Protein AF-A0A3T0SMJ9-F1 (afdb_monomer)

Foldseek 3Di:
DDPLLVVVLVVLVVQDDLAAFRFDALVNSCVVVVDDSVVSVVSVVVCVVLVQKDFPDQDDDPPVPRDRTTTIDGQCDQHHPRHHRNPVNVVPDD

Solvent-accessible surface area (backbone atoms only — not comparable to full-atom values): 5390 Å² total; per-residue (Å²): 132,56,73,65,31,62,50,48,54,54,52,49,57,72,60,52,50,65,88,42,64,28,78,62,34,57,71,56,43,23,68,77,47,86,48,56,61,70,56,35,50,48,24,54,53,48,36,41,74,50,27,46,35,43,81,75,44,79,52,80,54,54,85,92,72,71,49,69,50,36,24,34,40,54,23,79,39,66,38,50,87,84,36,74,48,73,42,51,35,69,80,64,65,135

Secondary structure (DSSP, 8-state):
--HHHHHHHHHHHHT-BTTB-EE--HHHHHHHTTS-HHHHHHHHHHHHHTTSEEEEEEEEEETTTTEEEEEEEETTSPBTTTBPP--TTTT---

Sequence (94 aa):
MTPQAKVLITLLQRHWSPNGPVAFGVRQAEQEIPCSRALAMRSFNELVKAGFIEMIDESLFCSRTQSKSRTWRLTWMPCWRNRAPSNDWEKRSP

Structure (mmCIF, N/CA/C/O backbone):
data_AF-A0A3T0SMJ9-F1
#
_entry.id   AF-A0A3T0SMJ9-F1
#
loop_
_atom_site.group_PDB
_atom_site.id
_atom_site.type_symbol
_atom_site.label_atom_id
_atom_site.label_alt_id
_atom_site.label_comp_id
_atom_site.label_asym_id
_atom_site.label_entity_id
_atom_site.label_seq_id
_atom_site.pdbx_PDB_ins_code
_atom_site.Cartn_x
_atom_site.Cartn_y
_atom_site.Cartn_z
_atom_site.occupancy
_atom_site.B_iso_or_equiv
_atom_site.auth_seq_id
_atom_site.auth_comp_id
_atom_site.auth_asym_id
_atom_site.auth_atom_id
_atom_site.pdbx_PDB_model_num
ATOM 1 N N . MET A 1 1 ? -13.451 -2.292 -3.302 1.00 80.25 1 MET A N 1
ATOM 2 C CA . MET A 1 1 ? -12.450 -1.675 -2.405 1.00 80.25 1 MET A CA 1
ATOM 3 C C . MET A 1 1 ? -13.143 -0.778 -1.403 1.00 80.25 1 MET A C 1
ATOM 5 O O . MET A 1 1 ? -13.997 0.012 -1.797 1.00 80.25 1 MET A O 1
ATOM 9 N N . THR A 1 2 ? -12.765 -0.900 -0.137 1.00 90.12 2 THR A N 1
ATOM 10 C CA . THR A 1 2 ? -13.213 -0.029 0.956 1.00 90.12 2 THR A CA 1
ATOM 11 C C . THR A 1 2 ? -12.686 1.408 0.807 1.00 90.12 2 THR A C 1
ATOM 13 O O . THR A 1 2 ? -11.664 1.623 0.146 1.00 90.12 2 THR A O 1
ATOM 16 N N . PRO A 1 3 ? -13.343 2.412 1.424 1.00 94.00 3 PRO A N 1
ATOM 17 C CA . PRO A 1 3 ? -12.820 3.779 1.485 1.00 94.00 3 PRO A CA 1
ATOM 18 C C . PRO A 1 3 ? -11.406 3.849 2.077 1.00 94.00 3 PRO A C 1
ATOM 20 O O . PRO A 1 3 ? -10.557 4.571 1.568 1.00 94.00 3 PRO A O 1
ATOM 23 N N . GLN A 1 4 ? -11.119 3.037 3.094 1.00 94.75 4 GLN A N 1
ATOM 24 C CA . GLN A 1 4 ? -9.817 2.970 3.757 1.00 94.75 4 GLN A CA 1
ATOM 25 C C . GLN A 1 4 ? -8.728 2.461 2.808 1.00 94.75 4 GLN A C 1
ATOM 27 O O . GLN A 1 4 ? -7.651 3.045 2.756 1.00 94.75 4 GLN A O 1
ATOM 32 N N . ALA A 1 5 ? -9.020 1.449 1.982 1.00 94.62 5 ALA A N 1
ATOM 33 C CA . ALA A 1 5 ? -8.094 0.992 0.945 1.00 94.62 5 ALA A CA 1
ATOM 34 C C . ALA A 1 5 ? -7.791 2.091 -0.093 1.00 94.62 5 ALA A C 1
ATOM 36 O O . ALA A 1 5 ? -6.649 2.222 -0.529 1.00 94.62 5 ALA A O 1
ATOM 37 N N . LYS A 1 6 ? -8.785 2.920 -0.448 1.00 94.88 6 LYS A N 1
ATOM 38 C CA . LYS A 1 6 ? -8.599 4.076 -1.348 1.00 94.88 6 LYS A CA 1
ATOM 39 C C . LYS A 1 6 ? -7.804 5.225 -0.721 1.00 94.88 6 LYS A C 1
ATOM 41 O O . LYS A 1 6 ? -7.204 6.000 -1.449 1.00 94.88 6 LYS A O 1
ATOM 46 N N . VAL A 1 7 ? -7.801 5.373 0.600 1.00 96.00 7 VAL A N 1
ATOM 47 C CA . VAL A 1 7 ? -6.919 6.346 1.269 1.00 96.00 7 VAL A CA 1
ATOM 48 C C . VAL A 1 7 ? -5.509 5.772 1.384 1.00 96.00 7 VAL A C 1
ATOM 50 O O . VAL A 1 7 ? -4.533 6.452 1.079 1.00 96.00 7 VAL A O 1
ATOM 53 N N . LEU A 1 8 ? -5.401 4.492 1.747 1.00 95.56 8 LEU A N 1
ATOM 54 C CA . LEU A 1 8 ? -4.131 3.790 1.898 1.00 95.56 8 LEU A CA 1
ATOM 55 C C . LEU A 1 8 ? -3.297 3.815 0.614 1.00 95.56 8 LEU A C 1
ATOM 57 O O . LEU A 1 8 ? -2.097 4.053 0.682 1.00 95.56 8 LEU A O 1
ATOM 61 N N . ILE A 1 9 ? -3.919 3.621 -0.551 1.00 94.81 9 ILE A N 1
ATOM 62 C CA . ILE A 1 9 ? -3.215 3.679 -1.839 1.00 94.81 9 ILE A CA 1
ATOM 63 C C . ILE A 1 9 ? -2.560 5.055 -2.076 1.00 94.81 9 ILE A C 1
ATOM 65 O O . ILE A 1 9 ? -1.403 5.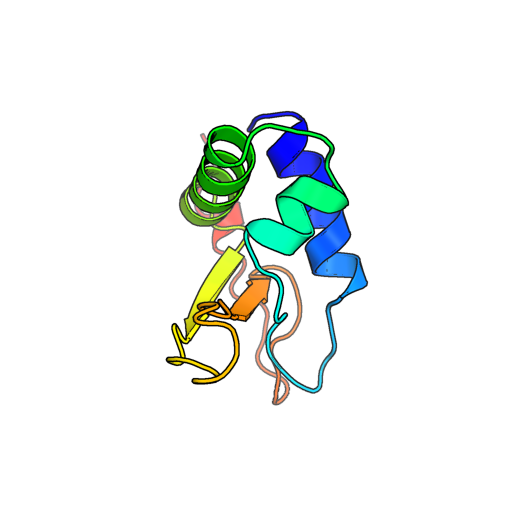122 -2.488 1.00 94.81 9 ILE A O 1
ATOM 69 N N . THR A 1 10 ? -3.247 6.144 -1.715 1.00 95.19 10 THR A N 1
ATOM 70 C CA . THR A 1 10 ? -2.739 7.520 -1.813 1.00 95.19 10 THR A CA 1
ATOM 71 C C . THR A 1 10 ? -1.601 7.776 -0.825 1.00 95.19 10 THR A C 1
ATOM 73 O O 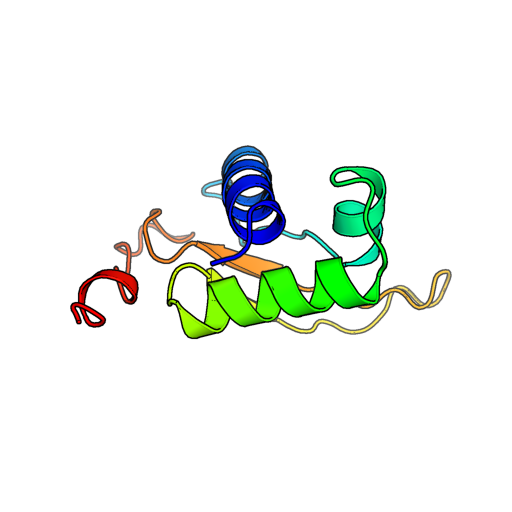. THR A 1 10 ? -0.615 8.424 -1.174 1.00 95.19 10 THR A O 1
ATOM 76 N N . LEU A 1 11 ? -1.696 7.241 0.398 1.00 94.81 11 LEU A N 1
ATOM 77 C CA . LEU A 1 11 ? -0.615 7.334 1.385 1.00 94.81 11 LEU A CA 1
ATOM 78 C C . LEU A 1 11 ? 0.638 6.599 0.906 1.00 94.81 11 LEU A C 1
ATOM 80 O O . LEU A 1 11 ? 1.730 7.161 0.931 1.00 94.81 11 LEU A O 1
ATOM 84 N N . LEU A 1 12 ? 0.490 5.378 0.389 1.00 94.06 12 LEU A N 1
ATOM 85 C CA . LEU A 1 12 ? 1.623 4.631 -0.154 1.00 94.06 12 LEU A CA 1
ATOM 86 C C . LEU A 1 12 ? 2.277 5.368 -1.329 1.00 94.06 12 LEU A C 1
ATOM 88 O O . LEU A 1 12 ? 3.502 5.412 -1.405 1.00 94.06 12 LEU A O 1
ATOM 92 N N . GLN A 1 13 ? 1.482 5.991 -2.205 1.00 93.50 13 GLN A N 1
ATOM 93 C CA . GLN A 1 13 ? 1.995 6.830 -3.291 1.00 93.50 13 GLN A CA 1
ATOM 94 C C . GLN A 1 13 ? 2.771 8.044 -2.765 1.00 93.50 13 GLN A C 1
ATOM 96 O O . GLN A 1 13 ? 3.822 8.375 -3.306 1.00 93.50 13 GLN A O 1
ATOM 101 N N . ARG A 1 14 ? 2.302 8.694 -1.694 1.00 94.00 14 ARG A N 1
ATOM 102 C CA . ARG A 1 14 ? 3.012 9.821 -1.067 1.00 94.00 14 ARG A CA 1
ATOM 103 C C . ARG A 1 14 ? 4.384 9.418 -0.517 1.00 94.00 14 ARG A C 1
ATOM 105 O O . ARG A 1 14 ? 5.307 10.226 -0.545 1.00 94.00 14 ARG A O 1
ATOM 112 N N . HIS A 1 15 ? 4.513 8.189 -0.022 1.00 90.38 15 HIS A N 1
ATOM 113 C CA . HIS A 1 15 ? 5.769 7.632 0.491 1.00 90.38 15 HIS A CA 1
ATOM 114 C C . HIS A 1 15 ? 6.624 6.940 -0.581 1.00 90.38 15 HIS A C 1
ATOM 116 O O . HIS A 1 15 ? 7.702 6.429 -0.269 1.00 90.38 15 HIS A O 1
ATOM 122 N N . TRP A 1 16 ? 6.164 6.896 -1.831 1.00 91.06 16 TRP A N 1
ATOM 123 C CA . TRP A 1 16 ? 6.911 6.277 -2.915 1.00 91.06 16 TRP A CA 1
ATOM 124 C C . TRP A 1 16 ? 8.170 7.072 -3.261 1.00 91.06 16 TRP A C 1
ATOM 126 O O . TRP A 1 16 ? 8.183 8.302 -3.269 1.00 91.06 16 TRP A O 1
ATOM 136 N N . SER A 1 17 ? 9.239 6.343 -3.579 1.00 86.25 17 SER A N 1
ATOM 137 C CA . SER A 1 17 ? 10.478 6.914 -4.094 1.00 86.25 17 SER A CA 1
ATOM 138 C C . SER A 1 17 ? 11.104 5.981 -5.136 1.00 86.25 17 SER A C 1
ATOM 140 O O . SER A 1 17 ? 10.933 4.763 -5.045 1.00 86.25 17 SER A O 1
ATOM 142 N N . PRO A 1 18 ? 11.897 6.505 -6.085 1.00 83.62 18 PRO A N 1
ATOM 143 C CA . PRO A 1 18 ? 12.623 5.673 -7.048 1.00 83.62 18 PRO A CA 1
ATOM 144 C C . PRO A 1 18 ? 13.760 4.856 -6.406 1.00 83.62 18 PRO A C 1
ATOM 146 O O . PRO A 1 18 ? 14.307 3.951 -7.037 1.00 83.62 18 PRO A O 1
ATOM 149 N N . ASN A 1 19 ? 14.123 5.162 -5.156 1.00 82.31 19 ASN A N 1
ATOM 150 C CA . ASN A 1 19 ? 15.279 4.584 -4.473 1.00 82.31 19 ASN A CA 1
ATOM 151 C C . ASN A 1 19 ? 14.985 3.221 -3.828 1.00 82.31 19 ASN A C 1
ATOM 153 O O . ASN A 1 19 ? 15.920 2.494 -3.497 1.00 82.31 19 ASN A O 1
ATOM 157 N N . GLY A 1 20 ? 13.713 2.852 -3.649 1.00 83.44 20 GLY A N 1
ATOM 158 C CA . GLY A 1 20 ? 13.358 1.594 -2.996 1.00 83.44 20 GLY A CA 1
ATOM 159 C C . GLY A 1 20 ? 11.857 1.398 -2.771 1.00 83.44 20 GLY A C 1
ATOM 160 O O . GLY A 1 20 ? 11.059 2.278 -3.098 1.00 83.44 20 GLY A O 1
ATOM 161 N N . PRO A 1 21 ? 11.459 0.233 -2.231 1.00 86.94 21 PRO A N 1
ATOM 162 C CA . PRO A 1 21 ? 10.066 -0.067 -1.926 1.00 86.94 21 PRO A CA 1
ATOM 163 C C . PRO A 1 21 ? 9.544 0.781 -0.757 1.00 86.94 21 PRO A C 1
ATOM 165 O O . PRO A 1 21 ? 10.298 1.251 0.095 1.00 86.94 21 PRO A O 1
ATOM 168 N N . VAL A 1 22 ? 8.225 0.950 -0.697 1.00 89.75 22 VAL A N 1
ATOM 169 C CA . VAL A 1 22 ? 7.543 1.765 0.313 1.00 89.75 22 VAL A CA 1
ATOM 170 C C . VAL A 1 22 ? 7.495 1.014 1.639 1.00 89.75 22 VAL A C 1
ATOM 172 O O . VAL A 1 22 ? 6.756 0.040 1.776 1.00 89.75 22 VAL A O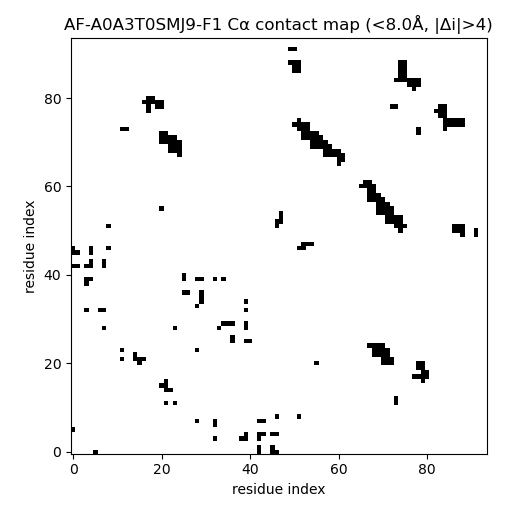 1
ATOM 175 N N . ALA A 1 23 ? 8.257 1.465 2.633 1.00 88.94 23 ALA A N 1
ATOM 176 C CA . ALA A 1 23 ? 8.180 0.948 3.996 1.00 88.94 23 ALA A CA 1
ATOM 177 C C . ALA A 1 23 ? 6.991 1.589 4.729 1.00 88.94 23 ALA A C 1
ATOM 179 O O . ALA A 1 23 ? 7.087 2.721 5.195 1.00 88.94 23 ALA A O 1
ATOM 180 N N . PHE A 1 24 ? 5.863 0.878 4.813 1.00 89.25 24 PHE A N 1
ATOM 181 C CA . PHE A 1 24 ? 4.643 1.403 5.436 1.00 89.25 24 PHE A CA 1
ATOM 182 C C . PHE A 1 24 ? 3.859 0.280 6.125 1.00 89.25 24 PHE A C 1
ATOM 184 O O . PHE A 1 24 ? 3.394 -0.675 5.500 1.00 89.25 24 PHE A O 1
ATOM 191 N N . GLY A 1 25 ? 3.748 0.355 7.451 1.00 89.19 25 GLY A N 1
ATOM 192 C CA . GLY A 1 25 ? 3.214 -0.728 8.280 1.00 89.19 25 GLY A CA 1
ATOM 193 C C . GLY A 1 25 ? 1.750 -0.551 8.686 1.00 89.19 25 GLY A C 1
ATOM 194 O O . GLY A 1 25 ? 1.191 0.538 8.637 1.00 89.19 25 GLY A O 1
ATOM 195 N N . VAL A 1 26 ? 1.145 -1.623 9.209 1.00 90.00 26 VAL A N 1
ATOM 196 C CA . VAL A 1 26 ? -0.237 -1.606 9.735 1.00 90.00 26 VAL A CA 1
ATOM 197 C C . VAL A 1 26 ? -0.412 -0.597 10.876 1.00 90.00 26 VAL A C 1
ATOM 199 O O . VAL A 1 26 ? -1.444 0.055 10.944 1.00 90.00 26 VAL A O 1
ATOM 202 N N . ARG A 1 27 ? 0.588 -0.454 11.760 1.00 88.19 27 ARG A N 1
ATOM 203 C CA . ARG A 1 27 ? 0.543 0.517 12.871 1.00 88.19 27 ARG A CA 1
ATOM 204 C C . ARG A 1 27 ? 0.492 1.961 12.363 1.00 88.19 27 ARG A C 1
ATOM 206 O O . ARG A 1 27 ? -0.281 2.751 12.880 1.00 88.19 27 ARG A O 1
ATOM 213 N N . GLN A 1 28 ? 1.288 2.279 11.342 1.00 90.56 28 GLN A N 1
ATOM 214 C CA . GLN A 1 28 ? 1.278 3.603 10.721 1.00 90.56 28 GLN A CA 1
ATOM 215 C C . GLN A 1 28 ? -0.045 3.847 9.983 1.00 90.56 28 GLN A C 1
ATOM 217 O O . GLN A 1 28 ? -0.652 4.898 10.144 1.00 90.56 28 GLN A O 1
ATOM 222 N N . ALA A 1 29 ? -0.552 2.840 9.263 1.00 92.00 29 ALA A N 1
ATOM 223 C CA . ALA A 1 29 ? -1.854 2.912 8.604 1.00 92.00 29 ALA A CA 1
ATOM 224 C C . ALA A 1 29 ? -3.005 3.183 9.589 1.00 92.00 29 ALA A C 1
ATOM 226 O O . ALA A 1 29 ? -3.882 3.972 9.279 1.00 92.00 29 ALA A O 1
ATOM 227 N N . GLU A 1 30 ? -2.995 2.555 10.767 1.00 91.94 30 GLU A N 1
ATOM 228 C CA . GLU A 1 30 ? -3.976 2.773 11.843 1.00 91.94 30 GLU A CA 1
ATOM 229 C C . GLU A 1 30 ? -3.914 4.193 12.433 1.00 91.94 30 GLU A C 1
ATOM 231 O O . GLU A 1 30 ? -4.941 4.743 12.822 1.00 91.94 30 GLU A O 1
ATOM 236 N N . GLN A 1 31 ? -2.725 4.802 12.474 1.00 91.25 31 GLN A N 1
ATOM 237 C CA . GLN A 1 31 ? -2.537 6.173 12.958 1.00 91.25 31 GLN A CA 1
ATOM 238 C C . GLN A 1 31 ? -2.967 7.221 11.925 1.00 91.25 31 GLN A C 1
ATOM 240 O O . GLN A 1 31 ? -3.600 8.209 12.284 1.00 91.25 31 GLN A O 1
ATOM 245 N N . GLU A 1 32 ? -2.629 7.016 10.649 1.00 92.75 32 GLU A N 1
ATOM 246 C CA . GLU A 1 32 ? -2.931 7.972 9.574 1.00 92.75 32 GLU A CA 1
ATOM 247 C C . GLU A 1 32 ? -4.351 7.820 9.015 1.00 92.75 32 GLU A C 1
ATOM 249 O O . GLU A 1 32 ? -4.966 8.793 8.581 1.00 92.75 32 GLU A O 1
ATOM 254 N N . ILE A 1 33 ? -4.892 6.602 9.042 1.00 92.50 33 ILE A N 1
ATOM 255 C CA . ILE A 1 33 ? -6.279 6.292 8.710 1.00 92.50 33 ILE A CA 1
ATOM 256 C C . ILE A 1 33 ? -6.914 5.850 10.027 1.00 92.50 33 ILE A C 1
ATOM 258 O O . ILE A 1 33 ? -6.760 4.677 10.366 1.00 92.50 33 ILE A O 1
ATOM 262 N N . PRO A 1 34 ? -7.596 6.741 10.777 1.00 88.38 34 PRO A N 1
ATOM 263 C CA . PRO A 1 34 ? -8.108 6.447 12.116 1.00 88.38 34 PRO A CA 1
ATOM 264 C C . PRO A 1 34 ? -9.180 5.353 12.049 1.00 88.38 34 PRO A C 1
ATOM 266 O O . PRO A 1 34 ? -10.380 5.601 11.935 1.00 88.38 34 PRO A O 1
ATOM 269 N N . CYS A 1 35 ? -8.725 4.107 12.051 1.00 90.69 35 CYS A N 1
ATOM 270 C CA . CYS A 1 35 ? -9.511 2.908 11.849 1.00 90.69 35 CYS A CA 1
ATOM 271 C C . CYS A 1 35 ? -8.933 1.774 12.686 1.00 90.69 35 CYS A C 1
ATOM 273 O O . CYS A 1 35 ? -7.780 1.813 13.104 1.00 90.69 35 CYS A O 1
ATOM 275 N N . SER A 1 36 ? -9.732 0.738 12.929 1.00 93.12 36 SER A N 1
ATOM 276 C CA . SER A 1 36 ? -9.236 -0.405 13.686 1.00 93.12 36 SER A CA 1
ATOM 277 C C . SER A 1 36 ? -8.085 -1.090 12.949 1.00 93.12 36 SER A C 1
ATOM 279 O O . SER A 1 36 ? -8.096 -1.231 11.722 1.00 93.12 36 SER A O 1
ATOM 281 N N . ARG A 1 37 ? -7.130 -1.626 13.710 1.00 91.25 37 ARG A N 1
ATOM 282 C CA . ARG A 1 37 ? -6.051 -2.474 13.188 1.00 91.25 37 ARG A CA 1
ATOM 283 C C . ARG A 1 37 ? -6.533 -3.546 12.201 1.00 91.25 37 ARG A C 1
ATOM 285 O O . ARG A 1 37 ? -5.886 -3.786 11.182 1.00 91.25 37 ARG A O 1
ATOM 292 N N . ALA A 1 38 ? -7.671 -4.184 12.483 1.00 93.25 38 ALA A N 1
ATOM 293 C CA . ALA A 1 38 ? -8.268 -5.194 11.609 1.00 93.25 38 ALA A CA 1
ATOM 294 C C . ALA A 1 38 ? -8.665 -4.616 10.239 1.00 93.25 38 ALA A C 1
ATOM 296 O O . ALA A 1 38 ? -8.432 -5.251 9.207 1.00 93.25 38 ALA A O 1
ATOM 297 N N . LEU A 1 39 ? -9.217 -3.399 10.212 1.00 94.12 39 LEU A N 1
ATOM 298 C CA . LEU A 1 39 ? -9.592 -2.718 8.976 1.00 94.12 39 LEU A CA 1
ATOM 299 C C . LEU A 1 39 ? -8.365 -2.238 8.194 1.00 94.12 39 LEU A C 1
ATOM 301 O O . LEU A 1 39 ? -8.332 -2.386 6.970 1.00 94.12 39 LEU A O 1
ATOM 305 N N . ALA A 1 40 ? -7.326 -1.760 8.883 1.00 93.31 40 ALA A N 1
ATOM 306 C CA . ALA A 1 40 ? -6.042 -1.441 8.263 1.00 93.31 40 ALA A CA 1
ATOM 307 C C . ALA A 1 40 ? -5.437 -2.682 7.581 1.00 93.31 40 ALA A C 1
ATOM 309 O O . ALA A 1 40 ? -5.113 -2.645 6.395 1.00 93.31 40 ALA A O 1
ATOM 310 N N . MET A 1 41 ? -5.372 -3.822 8.283 1.00 92.69 41 MET A N 1
ATOM 311 C CA . MET A 1 41 ? -4.905 -5.097 7.715 1.00 92.69 41 MET A CA 1
ATOM 312 C C . MET A 1 41 ? -5.730 -5.534 6.500 1.00 92.69 41 MET A C 1
ATOM 31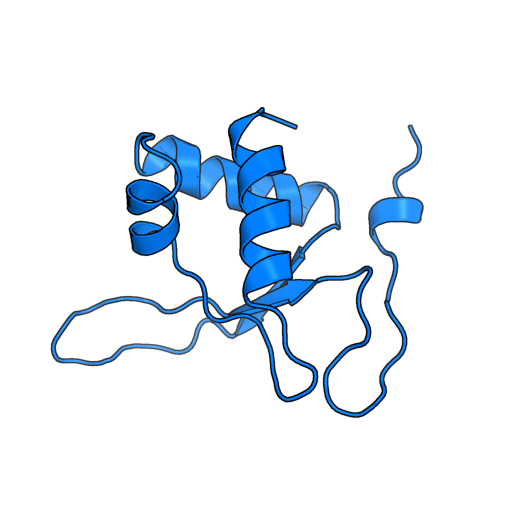4 O O . MET A 1 41 ? -5.168 -5.936 5.479 1.00 92.69 41 MET A O 1
ATOM 318 N N . ARG A 1 42 ? -7.061 -5.440 6.591 1.00 94.94 42 ARG A N 1
ATOM 319 C CA . ARG A 1 42 ? -7.964 -5.767 5.483 1.00 94.94 42 ARG A CA 1
ATOM 320 C C . ARG A 1 42 ? -7.728 -4.865 4.273 1.00 94.94 42 ARG A C 1
ATOM 322 O O . ARG A 1 42 ? -7.749 -5.365 3.155 1.00 94.94 42 ARG A O 1
ATOM 329 N N . SER A 1 43 ? -7.448 -3.582 4.488 1.00 95.31 43 SER A N 1
ATOM 330 C CA . SER A 1 43 ? -7.182 -2.616 3.418 1.00 95.31 43 SER A CA 1
ATOM 331 C C . SER A 1 43 ? -5.936 -2.984 2.609 1.00 95.31 43 SER A C 1
ATOM 333 O O . SER A 1 43 ? -5.995 -2.992 1.381 1.00 95.31 43 SER A O 1
ATOM 335 N N . PHE A 1 44 ? -4.841 -3.391 3.266 1.00 94.69 44 PHE A N 1
ATOM 336 C CA . PHE A 1 44 ? -3.669 -3.930 2.561 1.00 94.69 44 PHE A CA 1
ATOM 337 C C . PHE A 1 44 ? -4.024 -5.170 1.741 1.00 94.69 44 PHE A C 1
ATOM 339 O O . PHE A 1 44 ? -3.672 -5.257 0.569 1.00 94.69 44 PHE A O 1
ATOM 346 N N . ASN A 1 45 ? -4.758 -6.115 2.336 1.00 94.38 45 ASN A N 1
ATOM 347 C CA . ASN A 1 45 ? -5.165 -7.332 1.636 1.00 94.38 45 ASN A CA 1
ATOM 348 C C . ASN A 1 45 ? -6.051 -7.027 0.420 1.00 94.38 45 ASN A C 1
ATOM 350 O O . ASN A 1 45 ? -5.935 -7.706 -0.595 1.00 94.38 45 ASN A O 1
ATOM 354 N N . GLU A 1 46 ? -6.927 -6.024 0.498 1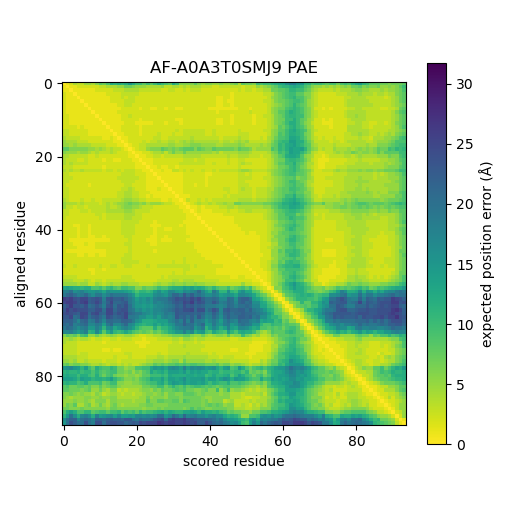.00 95.31 46 GLU A N 1
ATOM 355 C CA . GLU A 1 46 ? -7.741 -5.583 -0.638 1.00 95.31 46 GLU A CA 1
ATOM 356 C C . GLU A 1 46 ? -6.886 -4.996 -1.761 1.00 95.31 46 GLU A C 1
ATOM 358 O O . GLU A 1 46 ? -7.108 -5.350 -2.914 1.00 95.31 46 GLU A O 1
ATOM 363 N N . LEU A 1 47 ? -5.889 -4.163 -1.445 1.00 94.50 47 LEU A N 1
ATOM 364 C CA . LEU A 1 47 ? -4.981 -3.597 -2.448 1.00 94.50 47 LEU A CA 1
ATOM 365 C C . LEU A 1 47 ? -4.100 -4.662 -3.111 1.00 94.50 47 LEU A C 1
ATOM 367 O O . LEU A 1 47 ? -3.916 -4.624 -4.327 1.00 94.50 47 LEU A O 1
ATOM 371 N N . VAL A 1 48 ? -3.607 -5.636 -2.338 1.00 94.12 48 VAL A N 1
ATOM 372 C CA . VAL A 1 48 ? -2.861 -6.786 -2.875 1.00 94.12 48 VAL A CA 1
ATOM 373 C C . VAL A 1 48 ? -3.754 -7.620 -3.787 1.00 94.12 48 VAL A C 1
ATOM 375 O O . VAL A 1 48 ? -3.393 -7.915 -4.922 1.00 94.12 48 VAL A O 1
ATOM 378 N N . LYS A 1 49 ? -4.966 -7.958 -3.328 1.00 93.06 49 LYS A N 1
ATOM 379 C CA . LYS A 1 49 ? -5.941 -8.703 -4.136 1.00 93.06 49 LYS A CA 1
ATOM 380 C C . LYS A 1 49 ? -6.380 -7.935 -5.380 1.00 93.06 49 LYS A C 1
ATOM 382 O O . LYS A 1 49 ? -6.703 -8.562 -6.377 1.00 93.06 49 LYS A O 1
ATOM 387 N N . ALA A 1 50 ? -6.416 -6.611 -5.344 1.00 91.94 50 ALA A N 1
ATOM 388 C CA . ALA A 1 50 ? -6.725 -5.798 -6.514 1.00 91.94 50 ALA A CA 1
ATOM 389 C C . ALA A 1 50 ? -5.530 -5.658 -7.476 1.00 91.94 50 ALA A C 1
ATOM 391 O O . ALA A 1 50 ? -5.708 -5.170 -8.584 1.00 91.94 50 ALA A O 1
ATOM 392 N N . GLY A 1 51 ? -4.328 -6.099 -7.088 1.00 92.25 51 GLY A N 1
ATOM 393 C CA . GLY A 1 51 ? -3.123 -5.987 -7.911 1.00 92.25 51 GLY A CA 1
ATOM 394 C C . GLY A 1 51 ? -2.511 -4.588 -7.919 1.00 92.25 51 GLY A C 1
ATOM 395 O O . GLY A 1 51 ? -1.641 -4.319 -8.737 1.00 92.25 51 GLY A O 1
ATOM 396 N N . PHE A 1 52 ? -2.939 -3.698 -7.020 1.00 93.81 52 PHE A N 1
ATOM 397 C CA . PHE A 1 52 ? -2.373 -2.357 -6.866 1.00 93.81 52 PHE A CA 1
ATOM 398 C C . PHE A 1 52 ? -1.006 -2.415 -6.176 1.00 93.81 52 PHE A C 1
ATOM 400 O O . PHE A 1 52 ? -0.069 -1.723 -6.572 1.00 93.81 52 PHE A O 1
ATOM 407 N N . ILE A 1 53 ? -0.863 -3.260 -5.154 1.00 93.12 53 ILE A N 1
ATOM 408 C CA . ILE A 1 53 ? 0.389 -3.364 -4.403 1.00 93.12 53 ILE A CA 1
ATOM 409 C C . ILE A 1 53 ? 0.877 -4.803 -4.314 1.00 93.12 53 ILE A C 1
ATOM 411 O O . ILE A 1 53 ? 0.086 -5.740 -4.244 1.00 93.12 53 ILE A O 1
ATOM 415 N N . GLU A 1 54 ? 2.190 -4.961 -4.255 1.00 91.19 54 GLU A N 1
ATOM 416 C CA . GLU A 1 54 ? 2.869 -6.239 -4.079 1.00 91.19 54 GLU A CA 1
ATOM 417 C C . GLU A 1 54 ? 3.782 -6.146 -2.852 1.00 91.19 54 GLU A C 1
ATOM 419 O O . GLU A 1 54 ? 4.464 -5.139 -2.649 1.00 91.19 54 GLU A O 1
ATOM 424 N N . MET A 1 55 ? 3.776 -7.171 -2.000 1.00 89.75 55 MET A N 1
ATOM 425 C CA . MET A 1 55 ? 4.698 -7.240 -0.866 1.00 89.75 55 MET A CA 1
ATOM 426 C C . MET A 1 55 ? 6.063 -7.699 -1.376 1.00 89.75 55 MET A C 1
ATOM 428 O O . MET A 1 55 ? 6.162 -8.778 -1.951 1.00 89.75 55 MET A O 1
ATOM 432 N N . ILE A 1 56 ? 7.095 -6.881 -1.175 1.00 84.81 56 ILE A N 1
ATOM 433 C CA . ILE A 1 56 ? 8.453 -7.177 -1.657 1.00 84.81 56 ILE A CA 1
ATOM 434 C C . ILE A 1 56 ? 9.269 -7.907 -0.604 1.00 84.81 56 ILE A C 1
ATOM 436 O O . ILE A 1 56 ? 10.009 -8.829 -0.932 1.00 84.81 56 ILE A O 1
ATOM 440 N N . ASP A 1 57 ? 9.129 -7.501 0.653 1.00 75.25 57 ASP A N 1
ATOM 441 C CA . ASP A 1 57 ? 9.853 -8.114 1.753 1.00 75.25 57 ASP A CA 1
ATOM 442 C C . ASP A 1 57 ? 9.038 -8.050 3.050 1.00 75.25 57 ASP A C 1
ATOM 444 O O . ASP A 1 57 ? 8.398 -7.037 3.367 1.00 75.25 57 ASP A O 1
ATOM 448 N N . GLU A 1 58 ? 9.099 -9.146 3.802 1.00 61.28 58 GLU A N 1
ATOM 449 C CA . GLU A 1 58 ? 8.707 -9.232 5.206 1.00 61.28 58 GLU A CA 1
ATOM 450 C C . GLU A 1 58 ? 9.999 -9.305 6.031 1.00 61.28 58 GLU A C 1
ATOM 452 O O . GLU A 1 58 ? 10.268 -10.301 6.703 1.00 61.28 58 GLU A O 1
ATOM 457 N N . SER A 1 59 ? 10.844 -8.269 5.967 1.00 49.81 59 SER A N 1
ATOM 458 C CA . SER A 1 59 ? 12.074 -8.284 6.757 1.00 49.81 59 SER A CA 1
ATOM 459 C C . SER A 1 59 ? 11.734 -8.25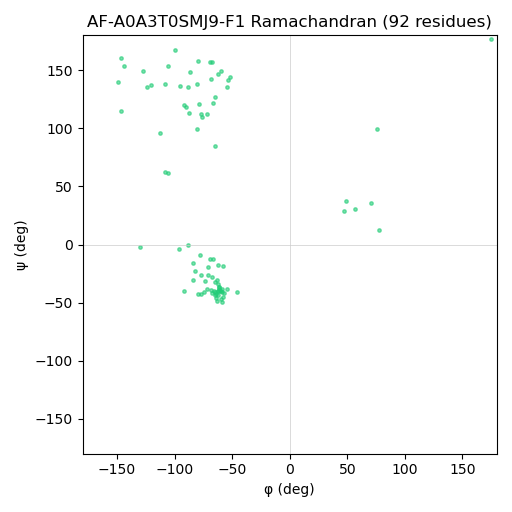4 8.243 1.00 49.81 59 SER A C 1
ATOM 461 O O . SER A 1 59 ? 10.984 -7.416 8.763 1.00 49.81 59 SER A O 1
ATOM 463 N N . LEU A 1 60 ? 12.304 -9.228 8.943 1.00 42.22 60 LEU A N 1
ATOM 464 C CA . LEU A 1 60 ? 12.214 -9.363 10.379 1.00 42.22 60 LEU A CA 1
ATOM 465 C C . LEU A 1 60 ? 12.944 -8.198 11.066 1.00 42.22 60 LEU A C 1
ATOM 467 O O . LEU A 1 60 ? 14.154 -8.049 10.974 1.00 42.22 60 LEU A O 1
ATOM 471 N N . PHE A 1 61 ? 12.168 -7.476 11.876 1.00 45.84 61 PHE A N 1
ATOM 472 C CA . PHE A 1 61 ? 12.482 -7.290 13.293 1.00 45.84 61 PHE A CA 1
ATOM 473 C C . PHE A 1 61 ? 13.612 -6.303 13.638 1.00 45.84 61 PHE A C 1
ATOM 475 O O . PHE A 1 61 ? 14.781 -6.657 13.751 1.00 45.84 61 PHE A O 1
ATOM 482 N N . CYS A 1 62 ? 13.233 -5.077 14.014 1.00 39.94 62 CYS A N 1
ATOM 483 C CA . CYS A 1 62 ? 14.015 -4.349 15.012 1.00 39.94 62 CYS A CA 1
ATOM 484 C C . CYS A 1 62 ? 13.677 -4.935 16.394 1.00 39.94 62 CYS A C 1
ATOM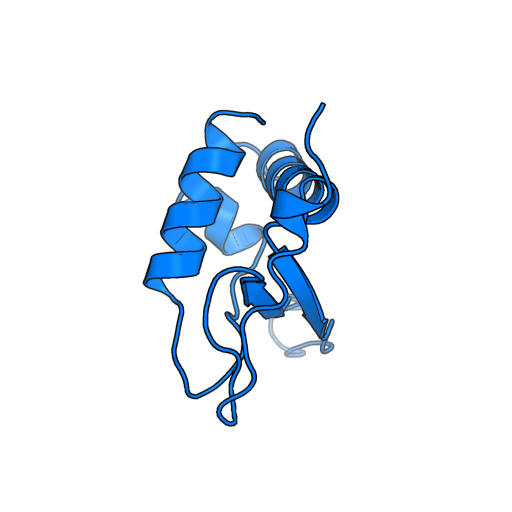 486 O O . CYS A 1 62 ? 12.550 -4.788 16.882 1.00 39.94 62 CYS A O 1
ATOM 488 N N . SER A 1 63 ? 14.644 -5.608 17.024 1.00 47.12 63 SER A N 1
ATOM 489 C CA . SER A 1 63 ? 14.478 -6.334 18.295 1.00 47.12 63 SER A CA 1
ATOM 490 C C . SER A 1 63 ? 13.997 -5.487 19.468 1.00 47.12 63 SER A C 1
ATOM 492 O O . SER A 1 63 ? 13.434 -6.018 20.422 1.00 47.12 63 SER A O 1
ATOM 494 N N . ARG A 1 64 ? 14.130 -4.162 19.366 1.00 51.25 64 ARG A N 1
ATOM 495 C CA . ARG A 1 64 ? 13.678 -3.205 20.379 1.00 51.25 64 ARG A CA 1
ATOM 496 C C . ARG A 1 64 ? 12.166 -2.954 20.385 1.00 51.25 64 ARG A C 1
ATOM 498 O O . ARG A 1 64 ? 11.640 -2.566 21.418 1.00 51.25 64 ARG A O 1
ATOM 505 N N . THR A 1 65 ? 11.468 -3.136 19.258 1.00 54.47 65 THR A N 1
ATOM 506 C CA . THR A 1 65 ? 10.048 -2.734 19.101 1.00 54.47 65 THR A CA 1
ATOM 507 C C . THR A 1 65 ? 9.129 -3.825 18.544 1.00 54.47 65 THR A C 1
ATOM 509 O O . THR A 1 65 ? 7.923 -3.590 18.395 1.00 54.47 65 THR A O 1
ATOM 512 N N . GLN A 1 66 ? 9.679 -5.006 18.221 1.00 52.75 66 GLN A N 1
ATOM 513 C CA . GLN A 1 66 ? 8.971 -6.167 17.653 1.00 52.75 66 GLN A CA 1
ATOM 514 C C . GLN A 1 66 ? 8.028 -5.825 16.479 1.00 52.75 66 GLN A C 1
ATOM 516 O O . GLN A 1 66 ? 7.009 -6.481 16.260 1.00 52.75 66 GLN A O 1
ATOM 521 N N . SER A 1 67 ? 8.321 -4.769 15.717 1.00 52.16 67 SER A N 1
ATOM 522 C CA . SER A 1 67 ? 7.476 -4.350 14.600 1.00 52.16 67 SER A CA 1
ATOM 523 C C . SER A 1 67 ? 7.958 -5.015 13.316 1.00 52.16 67 SER A C 1
ATOM 525 O O . SER A 1 67 ? 9.098 -4.810 12.902 1.00 52.16 67 SER A O 1
ATOM 527 N N . LYS A 1 68 ? 7.091 -5.799 12.669 1.00 57.91 68 LYS A N 1
ATOM 528 C CA . LYS A 1 68 ? 7.309 -6.259 11.293 1.00 57.91 68 LYS A CA 1
ATOM 529 C C . LYS A 1 68 ? 7.120 -5.065 10.357 1.00 57.91 68 LYS A C 1
ATOM 531 O O . LYS A 1 68 ? 6.005 -4.545 10.262 1.00 57.91 68 LYS A O 1
ATOM 536 N N . SER A 1 69 ? 8.190 -4.608 9.710 1.00 63.41 69 SER A N 1
ATOM 537 C CA . SER A 1 69 ? 8.082 -3.596 8.659 1.00 63.41 69 SER A CA 1
ATOM 538 C C . SER A 1 69 ? 7.824 -4.320 7.347 1.00 63.41 69 SER A C 1
ATOM 540 O O . SER A 1 69 ? 8.655 -5.097 6.893 1.00 63.41 69 SER A O 1
ATOM 542 N N . ARG A 1 70 ? 6.637 -4.127 6.772 1.00 83.06 70 ARG A N 1
ATOM 543 C CA . ARG A 1 70 ? 6.328 -4.628 5.431 1.00 83.06 70 ARG A CA 1
ATOM 544 C C . ARG A 1 70 ? 6.736 -3.565 4.430 1.00 83.06 70 ARG A C 1
ATOM 546 O O . ARG A 1 70 ? 6.435 -2.387 4.637 1.00 83.06 70 ARG A O 1
ATOM 553 N N . THR A 1 71 ? 7.390 -3.993 3.360 1.00 88.31 71 THR A N 1
ATOM 554 C CA . THR A 1 71 ? 7.722 -3.110 2.244 1.00 88.31 71 THR A CA 1
ATOM 555 C C . THR A 1 71 ? 6.857 -3.438 1.035 1.00 88.31 71 THR A C 1
ATOM 557 O O . THR A 1 71 ? 6.595 -4.604 0.727 1.00 88.31 71 THR A O 1
ATOM 560 N N . TRP A 1 72 ? 6.381 -2.392 0.367 1.00 90.62 72 TRP A N 1
ATOM 561 C CA . TRP A 1 72 ? 5.395 -2.495 -0.701 1.00 90.62 72 TRP A CA 1
ATOM 562 C C . TRP A 1 72 ? 5.935 -1.926 -2.005 1.00 90.62 72 TRP A C 1
ATOM 564 O O . TRP A 1 72 ? 6.519 -0.842 -2.045 1.00 90.62 72 TRP A O 1
ATOM 574 N N . ARG A 1 73 ? 5.678 -2.638 -3.096 1.00 90.81 73 ARG A N 1
ATOM 575 C CA . ARG A 1 73 ? 5.783 -2.127 -4.458 1.00 90.81 73 ARG A CA 1
ATOM 576 C C . ARG A 1 73 ? 4.413 -1.653 -4.914 1.00 90.81 73 ARG A C 1
ATOM 578 O O . ARG A 1 73 ? 3.429 -2.360 -4.728 1.00 90.81 73 ARG A O 1
ATOM 585 N N . LEU A 1 74 ? 4.374 -0.492 -5.557 1.00 92.75 74 LEU A N 1
ATOM 586 C CA . LEU A 1 74 ? 3.201 -0.009 -6.280 1.00 92.75 74 LEU A CA 1
ATOM 587 C C . LEU A 1 74 ? 3.303 -0.494 -7.724 1.00 92.75 74 LEU A C 1
ATOM 589 O O . LEU A 1 74 ? 4.268 -0.167 -8.412 1.00 92.75 74 LEU A O 1
ATOM 593 N N . THR A 1 75 ? 2.349 -1.302 -8.176 1.00 91.56 75 THR A N 1
ATOM 594 C CA . THR A 1 75 ? 2.437 -1.989 -9.478 1.00 91.56 75 THR A CA 1
ATOM 595 C C . THR A 1 75 ? 2.273 -1.046 -10.667 1.00 91.56 75 THR A C 1
ATOM 597 O O . THR A 1 75 ? 2.713 -1.385 -11.764 1.00 91.56 75 THR A O 1
ATOM 600 N N . TRP A 1 76 ? 1.691 0.138 -10.448 1.00 90.38 76 TRP A N 1
ATOM 601 C CA . TRP A 1 76 ? 1.482 1.182 -11.458 1.00 90.38 76 TRP A CA 1
ATOM 602 C C . TRP A 1 76 ? 2.572 2.263 -11.477 1.00 90.38 76 TRP A C 1
ATOM 604 O O . TRP A 1 76 ? 2.532 3.160 -12.317 1.00 90.38 76 TRP A O 1
ATOM 614 N N . MET A 1 77 ? 3.542 2.212 -10.559 1.00 88.88 77 MET A N 1
ATOM 615 C CA . MET A 1 77 ? 4.674 3.142 -10.545 1.00 88.88 77 MET A CA 1
ATOM 616 C C . MET A 1 77 ? 5.953 2.452 -11.028 1.00 88.88 77 MET A C 1
ATOM 618 O O . MET A 1 77 ? 6.085 1.232 -10.886 1.00 88.88 77 MET A O 1
ATOM 622 N N . PRO A 1 78 ? 6.920 3.208 -11.582 1.00 84.75 78 PRO A N 1
ATOM 623 C CA . PRO A 1 78 ? 8.230 2.664 -11.904 1.00 84.75 78 PRO A CA 1
ATOM 624 C C . PRO A 1 78 ? 8.851 2.011 -10.669 1.00 84.75 78 PRO A C 1
ATOM 626 O O . PRO A 1 78 ? 8.806 2.550 -9.561 1.00 84.75 78 PRO A O 1
ATOM 629 N N . CYS A 1 79 ? 9.426 0.829 -10.847 1.00 67.88 79 CYS A N 1
ATOM 630 C CA . CYS A 1 79 ? 10.145 0.171 -9.768 1.00 67.88 79 CYS A CA 1
ATOM 631 C C . CYS A 1 79 ? 11.547 0.765 -9.623 1.00 67.88 79 CYS A C 1
ATOM 633 O O . CYS A 1 79 ? 12.124 1.276 -10.589 1.00 67.88 79 CYS A O 1
ATOM 635 N N . TRP A 1 80 ? 12.137 0.611 -8.435 1.00 71.06 80 TRP A N 1
ATOM 636 C CA . TRP A 1 80 ? 13.555 0.899 -8.228 1.00 71.06 80 TRP A CA 1
ATOM 637 C C . TRP A 1 80 ? 14.400 0.162 -9.285 1.00 71.06 80 TRP A C 1
ATOM 639 O O . TRP A 1 80 ? 14.074 -0.962 -9.682 1.00 71.06 80 TRP A O 1
ATOM 649 N N . ARG A 1 81 ? 15.487 0.796 -9.748 1.00 68.62 81 ARG A N 1
ATOM 650 C CA . ARG A 1 81 ? 16.347 0.329 -10.864 1.00 68.62 81 ARG A CA 1
ATOM 651 C C . ARG A 1 81 ? 15.712 0.402 -12.265 1.00 68.62 81 ARG A C 1
ATOM 653 O O . ARG A 1 81 ? 15.987 -0.464 -13.092 1.00 68.62 81 ARG A O 1
ATOM 660 N N . ASN A 1 82 ? 14.892 1.418 -12.547 1.00 68.06 82 ASN A N 1
ATOM 661 C CA . ASN A 1 82 ? 14.301 1.667 -13.876 1.00 68.06 82 ASN A CA 1
ATOM 662 C C . ASN A 1 82 ? 13.486 0.493 -14.445 1.00 68.06 82 ASN A C 1
ATOM 664 O O . ASN A 1 82 ? 13.406 0.305 -15.658 1.00 68.06 82 ASN A O 1
ATOM 668 N N . ARG A 1 83 ? 12.861 -0.315 -13.582 1.00 75.75 83 ARG A N 1
ATOM 669 C CA . ARG A 1 83 ? 11.948 -1.358 -14.060 1.00 75.75 83 ARG A CA 1
ATOM 670 C C . ARG A 1 83 ? 10.590 -0.746 -14.385 1.00 75.75 83 ARG A C 1
ATOM 672 O O . ARG A 1 83 ? 10.072 0.060 -13.610 1.00 75.75 83 ARG A O 1
ATOM 679 N N . ALA A 1 84 ? 10.010 -1.179 -15.500 1.00 82.50 84 ALA A N 1
ATOM 680 C CA . ALA A 1 84 ? 8.669 -0.777 -15.894 1.00 82.50 84 ALA A CA 1
ATOM 681 C C . ALA A 1 84 ? 7.623 -1.171 -14.823 1.00 82.50 84 ALA A C 1
ATOM 683 O O . ALA A 1 84 ? 7.803 -2.184 -14.127 1.00 82.50 84 ALA A O 1
ATOM 684 N N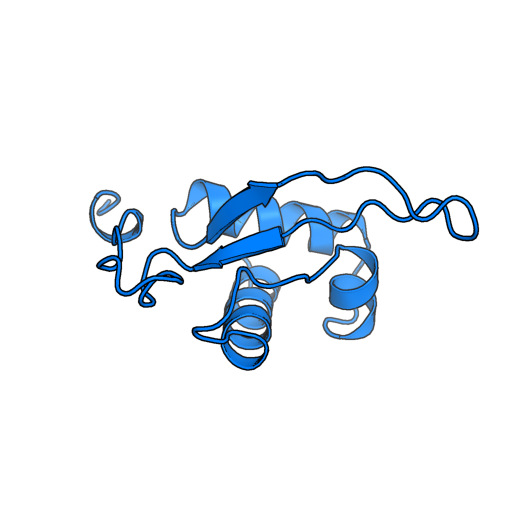 . PRO A 1 85 ? 6.536 -0.391 -14.686 1.00 87.56 85 PRO A N 1
ATOM 685 C CA . PRO A 1 85 ? 5.353 -0.807 -13.936 1.00 87.56 85 PRO A CA 1
ATOM 686 C C . PRO A 1 85 ? 4.841 -2.164 -14.441 1.00 87.56 85 PRO A C 1
ATOM 688 O O . PRO A 1 85 ? 4.881 -2.429 -15.641 1.00 87.56 85 PRO A O 1
ATOM 691 N N . SER A 1 86 ? 4.377 -3.038 -13.543 1.00 86.25 86 SER A N 1
ATOM 692 C CA . SER A 1 86 ? 3.785 -4.323 -13.950 1.00 86.25 86 SER A CA 1
ATOM 693 C C . SER A 1 86 ? 2.317 -4.195 -14.353 1.00 86.25 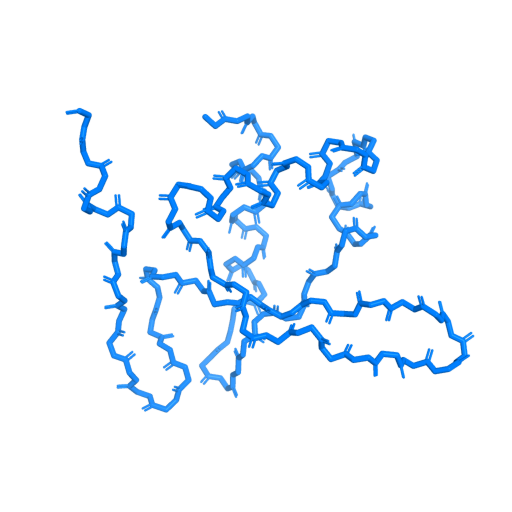86 SER A C 1
ATOM 695 O O . SER A 1 86 ? 1.822 -5.050 -15.087 1.00 86.25 86 SER A O 1
ATOM 697 N N . ASN A 1 87 ? 1.636 -3.144 -13.877 1.00 86.81 87 ASN A N 1
ATOM 698 C CA . ASN A 1 87 ? 0.223 -2.857 -14.132 1.00 86.81 87 ASN A CA 1
ATOM 699 C C . ASN A 1 87 ? -0.700 -4.065 -13.899 1.00 86.81 87 ASN A C 1
ATOM 701 O O . ASN A 1 87 ? -1.682 -4.268 -14.606 1.00 86.81 87 ASN A O 1
ATOM 705 N N . ASP A 1 88 ? -0.410 -4.881 -12.880 1.00 83.81 88 ASP A N 1
ATOM 706 C CA . ASP A 1 88 ? -1.180 -6.106 -12.614 1.00 83.81 88 ASP A CA 1
ATOM 707 C C . ASP A 1 88 ? -2.657 -5.842 -12.277 1.00 83.81 88 ASP A C 1
ATOM 709 O O . ASP A 1 88 ? -3.492 -6.739 -12.398 1.00 83.81 88 ASP A O 1
ATOM 713 N N . TRP A 1 89 ? -2.984 -4.605 -11.904 1.00 83.12 89 TRP A N 1
ATOM 714 C CA . TRP A 1 89 ? -4.346 -4.125 -11.698 1.00 83.12 89 TRP A CA 1
ATOM 715 C C . TRP A 1 89 ? -5.171 -4.054 -13.002 1.00 83.12 89 TRP A C 1
ATOM 717 O O . TRP A 1 89 ? -6.380 -4.254 -12.947 1.00 83.12 89 TRP A O 1
ATOM 727 N N . GLU A 1 90 ? -4.558 -3.852 -14.177 1.00 85.81 90 GLU A N 1
ATOM 728 C CA . GLU A 1 90 ? -5.268 -3.770 -15.473 1.00 85.81 90 GLU A CA 1
ATOM 729 C C . GLU A 1 90 ? -5.753 -5.138 -15.964 1.00 85.81 90 GLU A C 1
ATOM 731 O O . GLU A 1 90 ? -6.809 -5.260 -16.586 1.00 85.81 90 GLU A O 1
ATOM 736 N N . LYS A 1 91 ? -5.005 -6.196 -15.625 1.00 79.69 91 LYS A N 1
ATOM 737 C CA . LYS A 1 91 ? -5.329 -7.591 -15.973 1.00 79.69 91 LYS A CA 1
ATOM 738 C C . LYS A 1 91 ? -6.598 -8.087 -15.275 1.00 79.69 91 LYS A C 1
ATOM 740 O O . LYS A 1 91 ? -7.107 -9.152 -15.609 1.00 79.69 91 LYS A O 1
ATOM 745 N N . ARG A 1 92 ? -7.089 -7.334 -14.288 1.00 66.75 92 ARG A N 1
ATOM 746 C CA . ARG A 1 92 ? -8.307 -7.606 -13.525 1.00 66.75 92 ARG A CA 1
ATOM 747 C C . ARG A 1 92 ? -9.393 -6.601 -13.923 1.00 66.75 92 ARG A C 1
ATOM 749 O O . ARG A 1 92 ? -9.838 -5.805 -13.104 1.00 66.75 92 ARG A O 1
ATOM 756 N N . SER A 1 93 ? -9.790 -6.624 -15.193 1.00 59.41 93 SER A N 1
ATOM 757 C CA . SER A 1 93 ? -11.063 -6.035 -15.638 1.00 59.41 93 SER A CA 1
ATOM 758 C C . SER A 1 93 ? -12.187 -7.082 -15.468 1.00 59.41 93 SER A C 1
ATOM 760 O O . SER A 1 93 ? -11.863 -8.269 -15.494 1.00 59.41 93 SER A O 1
ATOM 762 N N . PRO A 1 94 ? -13.438 -6.661 -15.181 1.00 58.22 94 PRO A N 1
ATOM 763 C CA . PRO A 1 94 ? -14.483 -7.455 -14.511 1.00 58.22 94 PRO A CA 1
ATOM 764 C C . PRO A 1 94 ? -14.868 -8.781 -15.173 1.00 58.22 94 PRO A C 1
ATOM 766 O O . PRO A 1 94 ? -14.819 -8.866 -16.419 1.00 58.22 94 PRO A O 1
#

Mean predicted aligned error: 6.31 Å

Radius of gyration: 13.3 Å; Cα contacts (8 Å, |Δi|>4): 146; chains: 1; bounding box: 31×19×36 Å

Nearest PDB structures (foldseek):
  5f7q-assembly1_J  TM=6.557E-01  e=1.876E-02  Listeria monocytogenes EGD-e
  8cil-assembly1_B  TM=7.423E-01  e=6.197E-02  Coxiella burnetii
  5f7q-assembly1_C  TM=7.222E-01  e=6.197E-02  Listeria monocytogenes EGD-e
  1z05-assembly1_A-2  TM=5.676E-01  e=1.469E-01  Vibrio cholerae O1 biovar El Tor str. N16961
  2y75-assembly1_C  TM=5.987E-01  e=1.793E-01  Bacillus subtilis

pLDDT: mean 83.33, std 14.62, range [39.94, 96.0]